Protein AF-A0A9Q1CDY3-F1 (afdb_monomer_lite)

Organism: Holothuria leucospilota (NCBI:txid206669)

Secondary structure (DSSP, 8-state):
-------EEEEEPEE--TTSB-EE-EEEETTEEEE-EEEEEGGG---------TTSB--HHHHHHHHHHHHHHHHTT-

Radius of gyration: 16.16 Å; chains: 1; bounding box: 30×46×39 Å

Structure (mmCIF, N/CA/C/O backbone):
data_AF-A0A9Q1CDY3-F1
#
_entry.id   AF-A0A9Q1CDY3-F1
#
loop_
_atom_site.group_PDB
_atom_site.id
_atom_site.type_symbol
_atom_site.label_atom_id
_atom_site.label_alt_id
_atom_site.label_comp_id
_atom_site.label_asym_id
_atom_site.label_entity_id
_atom_site.label_seq_id
_atom_site.pdbx_PDB_ins_code
_atom_site.Cartn_x
_atom_site.Cartn_y
_atom_site.Cartn_z
_atom_site.occupancy
_atom_site.B_iso_or_equiv
_atom_site.auth_seq_id
_atom_site.auth_comp_id
_atom_site.auth_asym_id
_atom_site.auth_atom_id
_atom_site.pdbx_PDB_model_num
ATOM 1 N N . MET A 1 1 ? 8.914 -34.123 -12.646 1.00 41.12 1 MET A N 1
ATOM 2 C CA . MET A 1 1 ? 10.058 -33.283 -12.235 1.00 41.12 1 MET A CA 1
ATOM 3 C C . MET A 1 1 ? 9.488 -31.898 -11.962 1.00 41.12 1 MET A C 1
ATOM 5 O O . MET A 1 1 ? 9.298 -31.130 -12.895 1.00 41.12 1 MET A O 1
ATOM 9 N N . GLU A 1 2 ? 9.049 -31.646 -10.729 1.00 43.44 2 GLU A N 1
ATOM 10 C CA . GLU A 1 2 ? 8.447 -30.363 -10.350 1.00 43.44 2 GLU A CA 1
ATOM 11 C C . GLU A 1 2 ? 9.535 -29.288 -10.289 1.00 43.44 2 GLU A C 1
ATOM 13 O O . GLU A 1 2 ? 10.525 -29.433 -9.574 1.00 43.44 2 GLU A O 1
ATOM 18 N N . ARG A 1 3 ? 9.365 -28.208 -11.056 1.00 39.91 3 ARG A N 1
ATOM 19 C CA . ARG A 1 3 ? 10.076 -26.946 -10.836 1.00 39.91 3 ARG A CA 1
ATOM 20 C C . ARG A 1 3 ? 9.077 -25.958 -10.242 1.00 39.91 3 ARG A C 1
ATOM 22 O O . ARG A 1 3 ? 8.498 -25.163 -10.970 1.00 39.91 3 ARG A O 1
ATOM 29 N N . ALA A 1 4 ? 8.863 -26.026 -8.931 1.00 50.75 4 ALA A N 1
ATOM 30 C CA . ALA A 1 4 ? 8.361 -24.874 -8.190 1.00 50.75 4 ALA A CA 1
ATOM 31 C C . ALA A 1 4 ? 9.531 -23.884 -8.089 1.00 50.75 4 ALA A C 1
ATOM 33 O O . ALA A 1 4 ? 10.443 -24.077 -7.287 1.00 50.75 4 ALA A O 1
ATOM 34 N N . GLY A 1 5 ? 9.593 -22.919 -9.005 1.00 59.56 5 GLY A N 1
ATOM 35 C CA . GLY A 1 5 ? 10.746 -22.035 -9.157 1.00 59.56 5 GLY A CA 1
ATOM 36 C C . GLY A 1 5 ? 10.310 -20.599 -9.395 1.00 59.56 5 GLY A C 1
ATOM 37 O O . GLY A 1 5 ? 9.933 -20.256 -10.509 1.00 59.56 5 GLY A O 1
ATOM 38 N N . ASP A 1 6 ? 10.425 -19.802 -8.334 1.00 63.38 6 ASP A N 1
ATOM 39 C CA . ASP A 1 6 ? 10.334 -18.341 -8.274 1.00 63.38 6 ASP A CA 1
ATOM 40 C C . ASP A 1 6 ? 8.941 -17.708 -8.414 1.00 63.38 6 ASP A C 1
ATOM 42 O O . ASP A 1 6 ? 8.682 -16.926 -9.330 1.00 63.38 6 ASP A O 1
ATOM 46 N N . ASP A 1 7 ? 8.079 -17.931 -7.413 1.00 82.25 7 ASP A N 1
ATOM 47 C CA . ASP A 1 7 ? 6.869 -17.125 -7.187 1.00 82.25 7 ASP A CA 1
ATOM 48 C C . ASP A 1 7 ? 7.259 -15.703 -6.754 1.00 82.25 7 ASP A C 1
ATOM 50 O O . ASP A 1 7 ? 7.163 -15.327 -5.587 1.00 82.25 7 ASP A O 1
ATOM 54 N N . ASN A 1 8 ? 7.769 -14.906 -7.684 1.00 88.94 8 ASN A N 1
ATOM 55 C CA . ASN A 1 8 ? 8.012 -13.487 -7.493 1.00 88.94 8 ASN A CA 1
ATOM 56 C C . ASN A 1 8 ? 6.870 -12.693 -8.118 1.00 88.94 8 ASN A C 1
ATOM 58 O O . ASN A 1 8 ? 6.411 -12.989 -9.221 1.00 88.94 8 ASN A O 1
ATOM 62 N N . VAL A 1 9 ? 6.451 -11.624 -7.450 1.00 89.88 9 VAL A N 1
ATOM 63 C CA . VAL A 1 9 ? 5.439 -10.711 -7.981 1.00 89.88 9 VAL A CA 1
ATOM 64 C C . VAL A 1 9 ? 5.975 -9.293 -8.061 1.00 89.88 9 VAL A C 1
ATOM 66 O O . VAL A 1 9 ? 6.803 -8.857 -7.259 1.00 89.88 9 VAL A O 1
ATOM 69 N N . THR A 1 10 ? 5.497 -8.557 -9.062 1.00 91.31 10 THR A N 1
ATOM 70 C CA . THR A 1 10 ? 5.820 -7.140 -9.225 1.00 91.31 10 THR A CA 1
ATOM 71 C C . THR A 1 10 ? 4.792 -6.296 -8.482 1.00 91.31 10 THR A C 1
ATOM 73 O O . THR A 1 10 ? 3.629 -6.240 -8.876 1.00 91.31 10 THR A O 1
ATOM 76 N N . VAL A 1 11 ? 5.229 -5.594 -7.441 1.00 90.44 11 VAL A N 1
ATOM 77 C CA . VAL A 1 11 ? 4.394 -4.704 -6.628 1.00 90.44 11 VAL A CA 1
ATOM 78 C C . VAL A 1 11 ? 4.579 -3.270 -7.100 1.00 90.44 11 VAL A C 1
ATOM 80 O O . VAL A 1 11 ? 5.710 -2.801 -7.207 1.00 90.44 11 VAL A O 1
ATOM 83 N N . ALA A 1 12 ? 3.482 -2.563 -7.372 1.00 91.69 12 ALA A N 1
ATOM 84 C CA . ALA A 1 12 ? 3.489 -1.116 -7.567 1.00 91.69 12 ALA A CA 1
ATOM 85 C C . ALA A 1 12 ? 3.165 -0.426 -6.241 1.00 91.69 12 ALA A C 1
ATOM 87 O O . ALA A 1 12 ? 2.138 -0.706 -5.625 1.00 91.69 12 ALA A O 1
ATOM 88 N N . TRP A 1 13 ? 4.036 0.477 -5.804 1.00 91.25 13 TRP A N 1
ATOM 89 C CA . TRP A 1 13 ? 3.904 1.083 -4.485 1.00 91.25 13 TRP A CA 1
ATOM 90 C C . TRP A 1 13 ? 3.033 2.329 -4.516 1.00 91.25 13 TRP A C 1
ATOM 92 O O . TRP A 1 13 ? 3.139 3.169 -5.413 1.00 91.25 13 TRP A O 1
ATOM 102 N N . LEU A 1 14 ? 2.230 2.489 -3.469 1.00 91.19 14 LEU A N 1
ATOM 103 C CA . LEU A 1 14 ? 1.603 3.756 -3.132 1.00 91.19 14 LEU A CA 1
ATOM 104 C C . LEU A 1 14 ? 2.271 4.342 -1.888 1.00 91.19 14 LEU A C 1
ATOM 106 O O . LEU A 1 14 ? 2.681 3.616 -0.985 1.00 91.19 14 LEU A O 1
ATOM 110 N N . LYS A 1 15 ? 2.348 5.670 -1.831 1.00 90.44 15 LYS A N 1
ATOM 111 C CA . LYS A 1 15 ? 2.776 6.428 -0.657 1.00 90.44 15 LYS A CA 1
ATOM 112 C C . LYS A 1 15 ? 1.623 7.306 -0.187 1.00 90.44 15 LYS A C 1
ATOM 114 O O . LYS A 1 15 ? 0.987 7.995 -0.986 1.00 90.44 15 LYS A O 1
ATOM 119 N N . GLY A 1 16 ? 1.363 7.296 1.114 1.00 89.69 16 GLY A N 1
ATOM 120 C CA . GLY A 1 16 ? 0.296 8.074 1.731 1.00 89.69 16 GLY A CA 1
ATOM 121 C C . GLY A 1 16 ? 0.441 8.140 3.244 1.00 89.69 16 GLY A C 1
ATOM 122 O O . GLY A 1 16 ? 1.460 7.744 3.805 1.00 89.69 16 GLY A O 1
ATOM 123 N N . ALA A 1 17 ? -0.596 8.652 3.897 1.00 87.12 17 ALA A N 1
ATOM 124 C CA . ALA A 1 17 ? -0.735 8.638 5.348 1.00 87.12 17 ALA A CA 1
ATOM 125 C C . ALA A 1 17 ? -2.040 7.929 5.721 1.00 87.12 17 ALA A C 1
ATOM 127 O O . ALA A 1 17 ? -2.994 7.961 4.945 1.00 87.12 17 ALA A O 1
ATOM 128 N N . TRP A 1 18 ? -2.124 7.357 6.925 1.00 85.06 18 TRP A N 1
ATOM 129 C CA . TRP A 1 18 ? -3.313 6.634 7.399 1.00 85.06 18 TRP A CA 1
ATOM 130 C C . TRP A 1 18 ? -4.620 7.410 7.194 1.00 85.06 18 TRP A C 1
ATOM 132 O O . TRP A 1 18 ? -5.572 6.885 6.632 1.00 85.06 18 TRP A O 1
ATOM 142 N N . LYS A 1 19 ? -4.642 8.691 7.582 1.00 86.25 19 LYS A N 1
ATOM 143 C 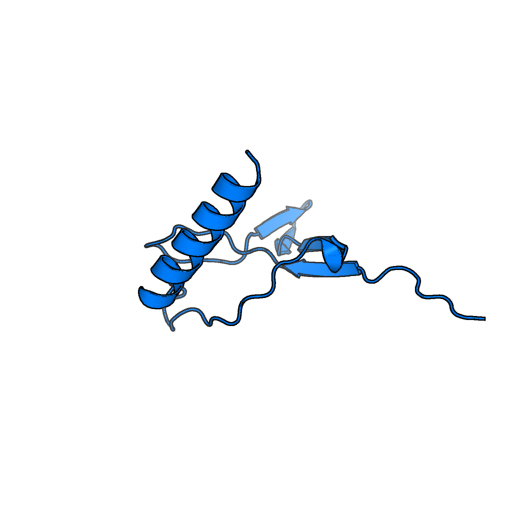CA . LYS A 1 19 ? -5.802 9.591 7.424 1.00 86.25 19 LYS A CA 1
ATOM 144 C C . LYS A 1 19 ? -5.738 10.451 6.148 1.00 86.25 19 LYS A C 1
ATOM 146 O O . LYS A 1 19 ? -6.570 11.336 5.953 1.00 86.25 19 LYS A O 1
ATOM 151 N N . GLY A 1 20 ? -4.727 10.231 5.308 1.00 89.12 20 GLY A N 1
ATOM 152 C CA . GLY A 1 20 ? -4.413 11.034 4.130 1.00 89.12 20 GLY A CA 1
ATOM 153 C C . GLY A 1 20 ? -4.739 10.338 2.811 1.00 89.12 20 GLY A C 1
ATOM 154 O O . GLY A 1 20 ? -5.260 9.226 2.766 1.00 89.12 20 GLY A O 1
ATOM 155 N N . VAL A 1 21 ? -4.433 11.032 1.716 1.00 91.81 21 VAL A N 1
ATOM 156 C CA . VAL A 1 21 ? -4.541 10.478 0.361 1.00 91.81 21 VAL A CA 1
ATOM 157 C C . VAL A 1 21 ? -3.307 9.630 0.070 1.00 91.81 21 VAL A C 1
ATOM 159 O O . VAL A 1 21 ? -2.183 10.054 0.338 1.00 91.81 21 VAL A O 1
ATOM 162 N N . TRP A 1 22 ? -3.531 8.457 -0.503 1.00 92.44 22 TRP A N 1
ATOM 163 C CA . TRP A 1 22 ? -2.511 7.574 -1.046 1.00 92.44 22 TRP A CA 1
ATOM 164 C C . TRP A 1 22 ? -2.388 7.819 -2.544 1.00 92.44 22 TRP A C 1
ATOM 166 O O . TRP A 1 22 ? -3.389 7.946 -3.252 1.00 92.44 22 TRP A O 1
ATOM 176 N N . ARG A 1 23 ? -1.154 7.932 -3.027 1.00 91.94 23 ARG A N 1
ATOM 177 C CA . ARG A 1 23 ? -0.847 8.143 -4.445 1.00 91.94 23 ARG A CA 1
ATOM 178 C C . ARG A 1 23 ? 0.237 7.183 -4.878 1.00 91.94 23 ARG A C 1
ATOM 180 O O . ARG A 1 23 ? 1.040 6.755 -4.055 1.00 91.94 23 ARG A O 1
ATOM 187 N N . GLU A 1 24 ? 0.277 6.882 -6.167 1.00 92.44 24 GLU A N 1
ATOM 188 C CA . GLU A 1 24 ? 1.360 6.096 -6.747 1.00 92.44 24 GLU A CA 1
ATOM 189 C C . GLU A 1 24 ? 2.704 6.736 -6.404 1.00 92.44 24 GLU A C 1
ATOM 191 O O . GLU A 1 24 ? 2.906 7.945 -6.566 1.00 92.44 24 GLU A O 1
ATOM 196 N N . TRP A 1 25 ? 3.623 5.926 -5.893 1.00 94.62 25 TRP A N 1
ATOM 197 C CA . TRP A 1 25 ? 4.969 6.389 -5.642 1.00 94.62 25 TRP A CA 1
ATOM 198 C C . TRP A 1 25 ? 5.684 6.477 -6.985 1.00 94.62 25 TRP A C 1
ATOM 200 O O . TRP A 1 25 ? 5.898 5.473 -7.651 1.00 94.62 25 TRP A O 1
ATOM 210 N N . MET A 1 26 ? 6.040 7.690 -7.395 1.00 93.69 26 MET A N 1
ATOM 211 C CA . MET A 1 26 ? 6.785 7.936 -8.623 1.00 93.69 26 MET A CA 1
ATOM 212 C C . MET A 1 26 ? 8.270 8.165 -8.326 1.00 93.69 26 MET A C 1
ATOM 214 O O . MET A 1 26 ? 8.619 8.868 -7.376 1.00 93.69 26 MET A O 1
ATOM 218 N N . VAL A 1 27 ? 9.144 7.606 -9.158 1.00 92.06 27 VAL A N 1
ATOM 219 C CA . VAL A 1 27 ? 10.600 7.788 -9.108 1.00 92.06 27 VAL A CA 1
ATOM 220 C C . VAL A 1 27 ? 11.101 8.390 -10.417 1.00 92.06 27 VAL A C 1
ATOM 222 O O . VAL A 1 27 ? 10.640 8.036 -11.504 1.00 92.06 27 VAL A O 1
ATOM 225 N N . LYS A 1 28 ? 12.063 9.313 -10.326 1.00 92.12 28 LYS A N 1
ATOM 226 C CA . LYS A 1 28 ? 12.734 9.867 -11.507 1.00 92.12 28 LYS A CA 1
ATOM 227 C C . LYS A 1 28 ? 13.800 8.888 -11.993 1.00 92.12 28 LYS A C 1
ATOM 229 O O . LYS A 1 28 ? 14.675 8.499 -11.225 1.00 92.12 28 LYS A O 1
ATOM 234 N N . LYS A 1 29 ? 13.749 8.527 -13.274 1.00 88.69 29 LYS A N 1
ATOM 2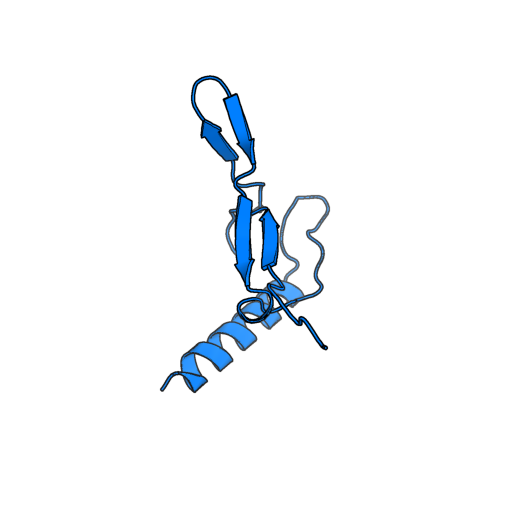35 C CA . LYS A 1 29 ? 14.770 7.726 -13.958 1.00 88.69 29 LYS A CA 1
ATOM 236 C C . LYS A 1 29 ? 15.222 8.485 -15.203 1.00 88.69 29 LYS A C 1
ATOM 238 O O . LYS A 1 29 ? 14.543 8.493 -16.231 1.00 88.69 29 LYS A O 1
ATOM 243 N N . GLY A 1 30 ? 16.348 9.188 -15.080 1.00 89.94 30 GLY A N 1
ATOM 244 C CA . GLY A 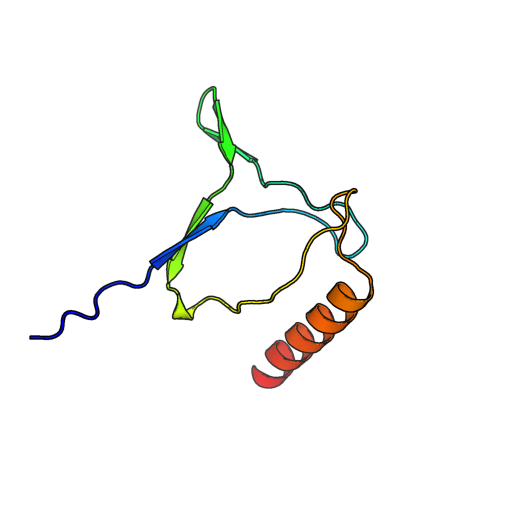1 30 ? 16.815 10.127 -16.101 1.00 89.94 30 GLY A CA 1
ATOM 245 C C . GLY A 1 30 ? 15.794 11.244 -16.343 1.00 89.94 30 GLY A C 1
ATOM 246 O O . GLY A 1 30 ? 15.385 11.927 -15.407 1.00 89.94 30 GLY A O 1
ATOM 247 N N . LYS A 1 31 ? 15.356 11.404 -17.598 1.00 91.31 31 LYS A N 1
ATOM 248 C CA . LYS A 1 31 ? 14.346 12.402 -18.003 1.00 91.31 31 LYS A CA 1
ATOM 249 C C . LYS A 1 31 ? 12.894 11.956 -17.771 1.00 91.31 31 LYS A C 1
ATOM 251 O O . LYS A 1 31 ? 11.985 12.754 -17.964 1.00 91.31 31 LYS A O 1
ATOM 256 N N . SER A 1 32 ? 12.665 10.702 -17.373 1.00 89.81 32 SER A N 1
ATOM 257 C CA . SER A 1 32 ? 11.320 10.134 -17.210 1.00 89.81 32 SER A CA 1
ATOM 258 C C . SER A 1 32 ? 10.922 9.997 -15.741 1.00 89.81 32 SER A C 1
ATOM 260 O O . SER A 1 32 ? 11.765 9.772 -14.871 1.00 89.81 32 SER A O 1
ATOM 262 N N . CYS A 1 33 ? 9.620 10.088 -15.468 1.00 89.62 33 CYS A N 1
ATOM 263 C CA . CYS A 1 33 ? 9.025 9.803 -14.165 1.00 89.62 33 CYS A CA 1
ATOM 264 C C . CYS A 1 33 ? 8.235 8.494 -14.271 1.00 89.62 33 CYS A C 1
ATOM 266 O O . CYS A 1 33 ? 7.302 8.406 -15.067 1.00 89.62 33 CYS A O 1
ATOM 268 N N . LEU A 1 34 ? 8.624 7.471 -13.513 1.00 91.56 34 LEU A N 1
ATOM 269 C CA . LEU A 1 34 ? 8.046 6.129 -13.602 1.00 91.56 34 LEU A CA 1
ATOM 270 C C . LEU A 1 34 ? 7.443 5.717 -12.263 1.00 91.56 34 LEU A C 1
ATOM 272 O O . LEU A 1 34 ? 7.940 6.107 -11.208 1.00 91.56 34 LEU A O 1
ATOM 276 N N . ARG A 1 35 ? 6.397 4.888 -12.304 1.00 93.25 35 ARG A N 1
ATOM 277 C CA . ARG A 1 35 ? 5.855 4.247 -11.101 1.00 93.25 35 ARG A CA 1
ATOM 278 C C . ARG A 1 35 ? 6.932 3.383 -10.465 1.00 93.25 35 ARG A C 1
ATOM 280 O O . ARG A 1 35 ? 7.542 2.551 -11.139 1.00 93.25 35 ARG A O 1
ATOM 287 N N . TYR A 1 36 ? 7.139 3.573 -9.174 1.00 93.56 36 TYR A N 1
ATOM 288 C CA . TYR A 1 36 ? 8.025 2.747 -8.386 1.00 93.56 36 TYR A CA 1
ATOM 289 C C . TYR A 1 36 ? 7.425 1.352 -8.261 1.00 93.56 36 TYR A C 1
ATOM 291 O O . TYR A 1 36 ? 6.288 1.175 -7.812 1.00 93.56 36 TYR A O 1
ATOM 299 N N . LYS A 1 37 ? 8.205 0.366 -8.696 1.00 93.75 37 LYS A N 1
ATOM 300 C CA . LYS A 1 37 ? 7.856 -1.044 -8.627 1.00 93.75 37 LYS A CA 1
ATOM 301 C C . LYS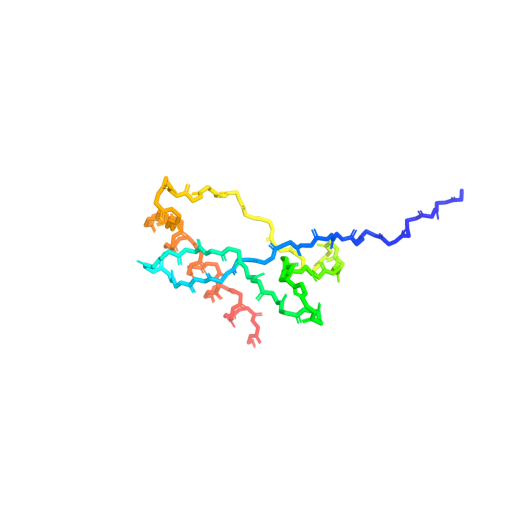 A 1 37 ? 9.015 -1.827 -8.029 1.00 93.75 37 LYS A C 1
ATOM 303 O O . LYS A 1 37 ? 10.169 -1.498 -8.302 1.00 93.75 37 LYS A O 1
ATOM 308 N N . SER A 1 38 ? 8.707 -2.870 -7.269 1.00 91.81 38 SER A N 1
ATOM 309 C CA . SER A 1 38 ? 9.692 -3.840 -6.783 1.00 91.81 38 SER A CA 1
ATOM 310 C C . SER A 1 38 ? 9.244 -5.256 -7.113 1.00 91.81 38 SER A C 1
ATOM 312 O O . SER A 1 38 ? 8.048 -5.536 -7.163 1.00 91.81 38 SER A O 1
ATOM 314 N N . VAL A 1 39 ? 10.209 -6.146 -7.321 1.00 92.31 39 VAL A N 1
ATOM 315 C CA . VAL A 1 39 ? 9.967 -7.584 -7.442 1.00 92.31 39 VAL A CA 1
ATOM 316 C C . VAL A 1 39 ? 10.239 -8.198 -6.077 1.00 92.31 39 VAL A C 1
ATOM 318 O O . VAL A 1 39 ? 11.321 -7.993 -5.529 1.00 92.31 39 VAL A O 1
ATOM 321 N N . VAL A 1 40 ? 9.250 -8.881 -5.509 1.00 91.00 40 VAL A N 1
ATOM 322 C CA . VAL A 1 40 ? 9.356 -9.505 -4.183 1.00 91.00 40 VAL A CA 1
ATOM 323 C C . VAL A 1 40 ? 8.850 -10.946 -4.229 1.00 91.00 40 VAL A C 1
ATOM 325 O O . VAL A 1 40 ? 7.927 -11.223 -5.002 1.00 91.00 40 VAL A O 1
ATOM 328 N N . PRO A 1 41 ? 9.399 -11.852 -3.400 1.00 90.31 41 PRO A N 1
ATOM 329 C CA . PRO A 1 41 ? 8.851 -13.193 -3.248 1.00 90.31 41 PRO A CA 1
ATOM 330 C C . PRO A 1 41 ? 7.409 -13.136 -2.743 1.00 90.31 41 PRO A C 1
ATOM 332 O O . PRO A 1 41 ? 7.101 -12.377 -1.822 1.00 90.31 41 PRO A O 1
ATOM 335 N N . LEU A 1 42 ? 6.537 -13.982 -3.284 1.00 86.31 42 LEU A N 1
ATOM 336 C CA . LEU A 1 42 ? 5.129 -14.082 -2.899 1.00 86.31 42 LEU A CA 1
ATOM 337 C C . LEU A 1 42 ? 4.979 -14.375 -1.400 1.00 86.31 42 LEU A C 1
ATOM 339 O O . LEU A 1 42 ? 4.132 -13.786 -0.739 1.00 86.31 42 LEU A O 1
ATOM 343 N N . ARG A 1 43 ? 5.876 -15.199 -0.841 1.00 83.25 43 ARG A N 1
ATOM 344 C CA . ARG A 1 43 ? 5.944 -15.509 0.601 1.00 83.25 43 ARG A CA 1
ATOM 345 C C . ARG A 1 43 ? 6.190 -14.296 1.505 1.00 83.25 43 ARG A C 1
ATOM 347 O O . ARG A 1 43 ? 5.986 -14.389 2.707 1.00 83.25 43 ARG A O 1
ATOM 354 N N . SER A 1 44 ? 6.679 -13.188 0.953 1.00 83.25 44 SER A N 1
ATOM 355 C CA . SER A 1 44 ? 6.944 -11.951 1.694 1.00 83.25 44 SER A CA 1
ATOM 356 C C . SER A 1 44 ? 5.753 -10.990 1.675 1.00 83.25 44 SER A C 1
ATOM 358 O O . SER A 1 44 ? 5.865 -9.882 2.196 1.00 83.25 44 SER A O 1
ATOM 360 N N . LEU A 1 45 ? 4.632 -11.381 1.061 1.00 81.25 45 LEU A N 1
ATOM 361 C CA . LEU A 1 45 ? 3.433 -10.562 0.976 1.00 81.25 45 LEU A CA 1
ATOM 362 C C . LEU A 1 45 ? 2.356 -11.021 1.948 1.00 81.25 45 LEU A C 1
ATOM 364 O O . LEU A 1 45 ? 2.016 -12.197 2.028 1.00 81.25 45 LEU A O 1
ATOM 368 N N . ILE A 1 46 ? 1.748 -10.037 2.602 1.00 78.31 46 ILE A N 1
ATOM 369 C CA . ILE A 1 46 ? 0.462 -10.188 3.270 1.00 78.31 46 ILE A CA 1
ATOM 370 C C . ILE A 1 46 ? -0.570 -9.543 2.348 1.00 78.31 46 ILE A C 1
ATOM 372 O O . ILE A 1 46 ? -0.495 -8.347 2.061 1.00 78.31 46 ILE A O 1
ATOM 376 N N . LEU A 1 47 ? -1.495 -10.350 1.831 1.00 77.75 47 LEU A N 1
ATOM 377 C CA . LEU A 1 47 ? -2.551 -9.875 0.945 1.00 77.75 47 LEU A CA 1
ATOM 378 C C . LEU A 1 47 ? -3.756 -9.446 1.775 1.00 77.75 47 LEU A C 1
ATOM 380 O O . LEU A 1 47 ? -4.301 -10.229 2.551 1.00 77.75 47 LEU A O 1
ATOM 384 N N . TRP A 1 48 ? -4.184 -8.207 1.567 1.00 76.12 48 TRP A N 1
ATOM 385 C CA . TRP A 1 48 ? -5.403 -7.664 2.143 1.00 76.12 48 TRP A CA 1
ATOM 386 C C . TRP A 1 48 ? -6.282 -7.113 1.037 1.00 76.12 48 TRP A C 1
ATOM 388 O O . TRP A 1 48 ? -5.799 -6.417 0.143 1.00 76.12 48 TRP A O 1
ATOM 398 N N . ASP A 1 49 ? -7.572 -7.413 1.119 1.00 76.94 49 ASP A N 1
ATOM 399 C CA . ASP A 1 49 ? -8.549 -6.875 0.189 1.00 76.94 49 ASP A CA 1
ATOM 400 C C . ASP A 1 49 ? -9.131 -5.578 0.754 1.00 76.94 49 ASP A C 1
ATOM 402 O O . ASP A 1 49 ? -9.920 -5.569 1.699 1.00 76.94 49 ASP A O 1
ATOM 406 N N . PHE A 1 50 ? -8.707 -4.452 0.191 1.00 80.62 50 PHE A N 1
ATOM 407 C CA . PHE A 1 50 ? -9.380 -3.183 0.402 1.00 80.62 50 PHE A CA 1
ATOM 408 C C . PHE A 1 50 ? -9.251 -2.298 -0.830 1.00 80.62 50 PHE A C 1
ATOM 410 O O . PHE A 1 50 ? -8.245 -2.280 -1.535 1.00 80.62 50 PHE A O 1
ATOM 417 N N . SER A 1 51 ? -10.274 -1.479 -1.048 1.00 81.00 51 SER A N 1
ATOM 418 C CA . SER A 1 51 ? -10.259 -0.444 -2.075 1.00 81.00 51 SER A CA 1
ATOM 419 C C . SER A 1 51 ? -10.104 0.934 -1.447 1.00 81.00 51 SER A C 1
ATOM 421 O O . SER A 1 51 ? -10.723 1.256 -0.426 1.00 81.00 51 SER A O 1
ATOM 423 N N . LEU A 1 52 ? -9.310 1.788 -2.093 1.00 86.88 52 LEU A N 1
ATOM 424 C CA . LEU A 1 52 ? -9.306 3.209 -1.772 1.00 86.88 52 LEU A CA 1
ATOM 425 C C . LEU A 1 52 ? -10.678 3.816 -2.088 1.00 86.88 52 LEU A C 1
ATOM 427 O O . LEU A 1 52 ? -11.381 3.413 -3.013 1.00 86.88 52 LEU A O 1
ATOM 431 N N . THR A 1 53 ? -11.060 4.827 -1.318 1.00 89.12 53 THR A N 1
ATOM 432 C CA . THR A 1 53 ? -12.210 5.675 -1.652 1.00 89.12 53 THR A CA 1
ATOM 433 C C . THR A 1 53 ? -11.968 6.426 -2.965 1.00 89.12 53 THR A C 1
ATOM 435 O O . THR A 1 53 ? -10.828 6.573 -3.402 1.00 89.12 53 THR A O 1
ATOM 438 N N . SER A 1 54 ? -13.018 7.011 -3.552 1.00 88.25 54 SER A N 1
ATOM 439 C CA . SER A 1 54 ? -12.905 7.843 -4.766 1.00 88.25 54 SER A CA 1
ATOM 440 C C . SER A 1 54 ? -11.925 9.017 -4.629 1.00 88.25 54 SER A C 1
ATOM 442 O O . SER A 1 54 ? -11.389 9.502 -5.619 1.00 88.25 54 SER A O 1
ATOM 444 N N . LYS A 1 55 ? -11.647 9.459 -3.396 1.00 88.25 55 LYS A N 1
ATOM 445 C CA . LYS A 1 55 ? -10.659 10.503 -3.076 1.00 88.25 55 LYS A CA 1
ATOM 446 C C . LYS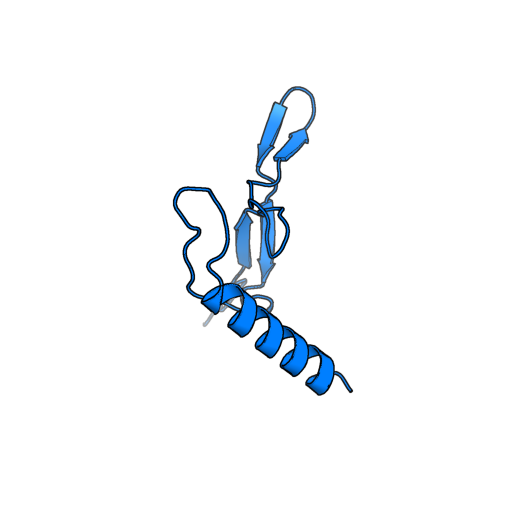 A 1 55 ? -9.248 9.949 -2.814 1.00 88.25 55 LYS A C 1
ATOM 448 O O . LYS A 1 55 ? -8.398 10.689 -2.321 1.00 88.25 55 LYS A O 1
ATOM 453 N N . GLY A 1 56 ? -9.006 8.662 -3.065 1.00 88.00 56 GLY A N 1
ATOM 454 C CA . GLY A 1 56 ? -7.720 7.994 -2.847 1.00 88.00 56 GLY A CA 1
ATOM 455 C C . GLY A 1 56 ? -7.355 7.796 -1.372 1.00 88.00 56 GLY A C 1
ATOM 456 O O . GLY A 1 56 ? -6.178 7.736 -1.040 1.00 88.00 56 GLY A O 1
ATOM 457 N N . ARG A 1 57 ? -8.331 7.763 -0.456 1.00 91.62 57 ARG A N 1
ATOM 458 C CA . ARG A 1 57 ? -8.097 7.577 0.993 1.00 91.62 57 ARG A CA 1
ATOM 459 C C . ARG A 1 57 ? -8.508 6.183 1.443 1.00 91.62 57 ARG A C 1
ATOM 461 O O . ARG A 1 57 ? -9.465 5.641 0.888 1.00 91.62 57 ARG A O 1
ATOM 468 N N . LEU A 1 58 ? -7.869 5.666 2.488 1.00 89.56 58 LEU A N 1
ATOM 469 C CA . LEU A 1 58 ? -8.340 4.471 3.190 1.00 89.56 58 LEU A CA 1
ATOM 470 C C . LEU A 1 58 ? -9.678 4.756 3.886 1.00 89.56 58 LEU A C 1
ATOM 472 O O . LEU A 1 58 ? -9.917 5.867 4.372 1.00 89.56 58 LEU A O 1
ATOM 476 N N . ARG A 1 59 ? -10.559 3.754 3.942 1.00 88.88 59 ARG A N 1
ATOM 477 C CA . ARG A 1 59 ? -11.744 3.811 4.807 1.00 88.88 59 ARG A CA 1
ATOM 478 C C . ARG A 1 59 ? -11.317 3.640 6.263 1.00 88.88 59 ARG A C 1
ATOM 480 O O . ARG A 1 59 ? -10.313 2.995 6.543 1.00 88.88 59 ARG A O 1
ATOM 487 N N . ARG A 1 60 ? -12.100 4.190 7.195 1.00 87.50 60 ARG A N 1
ATOM 488 C CA . ARG A 1 60 ? -11.803 4.087 8.632 1.00 87.50 60 ARG A CA 1
ATOM 489 C C . ARG A 1 60 ? -11.712 2.633 9.104 1.00 87.50 60 ARG A C 1
ATOM 491 O O . ARG A 1 60 ? -10.737 2.295 9.752 1.00 87.50 60 ARG A O 1
ATOM 498 N N . SER A 1 61 ? -12.650 1.784 8.681 1.00 87.88 61 SER A N 1
ATOM 499 C CA . SER A 1 61 ? -12.637 0.346 8.980 1.00 87.88 61 SER A CA 1
ATOM 500 C C . SER A 1 61 ? -11.340 -0.332 8.534 1.00 87.88 61 SER A C 1
ATOM 502 O O . SER A 1 61 ? -10.731 -1.055 9.308 1.00 87.88 61 SER A O 1
ATOM 504 N N . THR A 1 62 ? -10.873 -0.025 7.321 1.00 88.69 62 THR A N 1
ATOM 505 C CA . THR A 1 62 ? -9.598 -0.526 6.798 1.00 88.69 62 THR A CA 1
ATOM 506 C C . THR A 1 62 ? -8.421 -0.052 7.648 1.00 88.69 62 THR A C 1
ATOM 508 O O . THR A 1 62 ? -7.532 -0.832 7.942 1.00 88.69 62 THR A O 1
ATOM 511 N N . ILE A 1 63 ? -8.398 1.213 8.080 1.00 88.50 63 ILE A N 1
ATOM 512 C CA . ILE A 1 63 ? -7.324 1.722 8.952 1.00 88.50 63 ILE A CA 1
ATOM 513 C C . ILE A 1 63 ? -7.297 0.962 10.282 1.00 88.50 63 ILE A C 1
ATOM 515 O O . ILE A 1 63 ? -6.218 0.596 10.743 1.00 88.50 63 ILE A O 1
ATOM 519 N N . ASP A 1 64 ? -8.463 0.751 10.892 1.00 88.88 64 ASP A N 1
ATOM 520 C CA . ASP A 1 64 ? -8.581 0.085 12.191 1.00 88.88 64 ASP A CA 1
ATOM 521 C C . ASP A 1 64 ? -8.138 -1.388 12.094 1.00 88.88 64 ASP A C 1
ATOM 523 O O . ASP A 1 64 ? -7.371 -1.860 12.933 1.00 88.88 64 ASP A O 1
ATOM 527 N N . GLU A 1 65 ? -8.530 -2.086 11.025 1.00 87.81 65 GLU A N 1
ATOM 528 C CA . GLU A 1 65 ? -8.107 -3.463 10.749 1.00 87.81 65 GLU A CA 1
ATOM 529 C C . GLU A 1 65 ? -6.598 -3.575 10.492 1.00 87.81 65 GLU A C 1
ATOM 531 O O . GLU A 1 65 ? -5.925 -4.403 11.108 1.00 87.81 65 GLU A O 1
ATOM 536 N N . LEU A 1 66 ? -6.050 -2.703 9.636 1.00 85.69 66 LEU A N 1
ATOM 537 C CA . LEU A 1 66 ? -4.619 -2.677 9.328 1.00 85.69 66 LEU A CA 1
ATOM 538 C C . LEU A 1 66 ? -3.788 -2.448 10.595 1.00 85.69 66 LEU A C 1
ATOM 540 O O . LEU A 1 66 ? -2.815 -3.160 10.823 1.00 85.69 66 LEU A O 1
ATOM 544 N N . ARG A 1 67 ? -4.182 -1.491 11.444 1.00 87.00 67 ARG A N 1
ATOM 545 C CA . ARG A 1 67 ? -3.483 -1.204 12.708 1.00 87.00 67 ARG A CA 1
ATOM 546 C C . ARG A 1 67 ? -3.448 -2.408 13.631 1.00 87.00 67 ARG A C 1
ATOM 548 O O . ARG A 1 67 ? -2.366 -2.788 14.057 1.00 87.00 67 ARG A O 1
ATOM 555 N N . LYS A 1 68 ? -4.603 -3.036 13.860 1.00 87.19 68 LYS A N 1
ATOM 556 C CA . LYS A 1 68 ? -4.693 -4.232 14.699 1.00 87.19 68 LYS A CA 1
ATOM 557 C C . LYS A 1 68 ? -3.768 -5.341 14.189 1.00 87.19 68 LYS A C 1
ATOM 559 O O . LYS A 1 68 ? -3.093 -5.990 14.977 1.00 87.19 68 LYS A O 1
ATOM 564 N N . LYS A 1 69 ? -3.694 -5.537 12.869 1.00 82.38 69 LYS A N 1
ATOM 565 C CA . LYS A 1 69 ? -2.811 -6.548 12.275 1.00 82.38 69 LYS A CA 1
ATOM 566 C C . LYS A 1 69 ? -1.330 -6.225 12.423 1.00 82.38 69 LYS A C 1
ATOM 568 O O . LYS A 1 69 ? -0.558 -7.125 12.730 1.00 82.38 69 LYS A O 1
ATOM 573 N N . TYR A 1 70 ? -0.930 -4.971 12.228 1.00 83.06 70 TYR A N 1
ATOM 574 C CA . TYR A 1 70 ? 0.456 -4.571 12.477 1.00 83.06 70 TYR A CA 1
ATOM 575 C C . TYR A 1 70 ? 0.826 -4.708 13.960 1.00 83.06 70 TYR A C 1
ATOM 577 O O . TYR A 1 70 ? 1.903 -5.209 14.256 1.00 83.06 70 TYR A O 1
ATOM 585 N N . GLU A 1 71 ? -0.084 -4.378 14.879 1.00 86.62 71 GLU A N 1
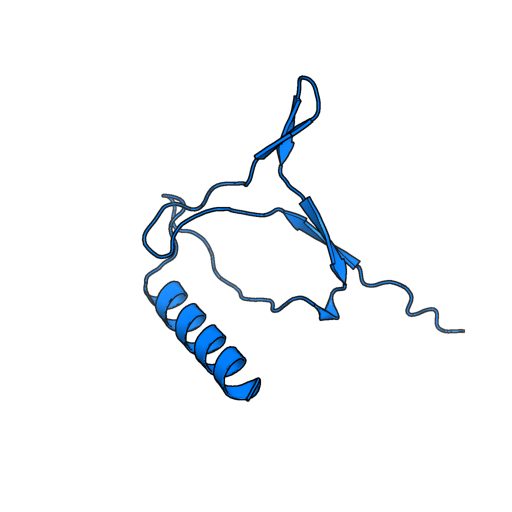ATOM 586 C CA . GLU A 1 71 ? 0.114 -4.600 16.319 1.00 86.62 71 GLU A CA 1
ATOM 587 C C . GLU A 1 71 ? 0.263 -6.096 16.663 1.00 86.62 71 GLU A C 1
ATOM 589 O O . GLU A 1 71 ? 1.142 -6.457 17.445 1.00 86.62 71 GLU A O 1
ATOM 594 N N . GLU A 1 72 ? -0.546 -6.979 16.060 1.00 83.25 72 GLU A N 1
ATOM 595 C CA . GLU A 1 72 ? -0.428 -8.442 16.209 1.00 83.25 72 GLU A CA 1
ATOM 596 C C . GLU A 1 72 ? 0.939 -8.958 15.718 1.00 83.25 72 GLU A C 1
ATOM 598 O O . GLU A 1 72 ? 1.556 -9.796 16.379 1.00 83.25 72 GLU A O 1
ATOM 603 N N . LEU A 1 73 ? 1.428 -8.451 14.580 1.00 78.25 73 LEU A N 1
ATOM 604 C CA . LEU A 1 73 ? 2.722 -8.833 14.001 1.00 78.25 73 LEU A CA 1
ATOM 605 C C . LEU A 1 73 ? 3.909 -8.342 14.839 1.00 78.25 73 LEU A C 1
ATOM 607 O O . LEU A 1 73 ? 4.843 -9.110 15.074 1.00 78.25 73 LEU A O 1
ATOM 611 N N . ASP A 1 74 ? 3.857 -7.100 15.321 1.00 75.81 74 ASP A N 1
ATOM 612 C CA . ASP A 1 74 ? 4.892 -6.542 16.198 1.00 75.81 74 ASP A CA 1
ATOM 613 C C . ASP A 1 74 ? 4.935 -7.298 17.535 1.00 75.81 74 ASP A C 1
ATOM 615 O O . ASP A 1 74 ? 6.010 -7.625 18.034 1.00 75.81 74 ASP A O 1
ATOM 619 N N . SER A 1 75 ? 3.768 -7.656 18.080 1.00 73.38 75 SER A N 1
ATOM 620 C CA . SER A 1 75 ? 3.661 -8.413 19.336 1.00 73.38 75 SER A CA 1
ATOM 621 C C . SER A 1 75 ? 4.104 -9.873 19.202 1.00 73.38 75 SER A C 1
ATOM 623 O O . SER A 1 75 ? 4.558 -10.457 20.177 1.00 73.38 75 SER A O 1
ATOM 625 N N . SER A 1 76 ? 3.978 -10.465 18.010 1.00 60.75 76 SER A N 1
ATOM 626 C CA . SER A 1 76 ? 4.418 -11.842 17.720 1.00 60.75 76 SER A CA 1
ATOM 627 C C . SER A 1 76 ? 5.907 -11.938 17.357 1.00 60.75 76 SER A C 1
ATOM 629 O O . SER A 1 76 ? 6.406 -13.035 17.114 1.00 60.75 76 SER A O 1
ATOM 631 N N . SER A 1 77 ? 6.600 -10.799 17.267 1.00 57.25 77 SER A N 1
ATOM 632 C CA . SER A 1 77 ? 8.040 -10.710 16.987 1.00 57.25 77 SER A CA 1
ATOM 633 C C . SER A 1 77 ? 8.891 -10.565 18.266 1.00 57.25 77 SER A C 1
ATOM 635 O O . SER A 1 77 ? 10.100 -10.347 18.167 1.00 57.25 77 SER A O 1
ATOM 637 N N . LEU A 1 78 ? 8.257 -10.674 19.442 1.00 45.53 78 LEU A N 1
ATOM 638 C CA . LEU A 1 78 ? 8.842 -10.709 20.791 1.00 45.53 78 LEU A CA 1
ATOM 639 C C . LEU A 1 78 ? 8.733 -12.121 21.379 1.00 45.53 78 LEU A C 1
ATOM 641 O O . LEU A 1 78 ? 9.681 -12.513 22.093 1.00 45.53 78 LEU A O 1
#

Foldseek 3Di:
DDDPDFQKDKDFDWDADQATAIDFDWDDDPPDIHGDIDIDHPVVDDDDDDDADPRRHGDPVRSVVVVVVVVVVVVVVD

pLDDT: mean 83.35, std 12.81, range [39.91, 94.62]

Sequence (78 aa):
MERAGDDNVTVAWLKGAWKGVWREWMVKKGKSCLRYKSVVPLRSLILWDFSLTSKGRLRRSTIDELRKKYEELDSSSL